Protein AF-A0A3D3NWT0-F1 (afdb_monomer_lite)

pLDDT: mean 90.87, std 6.96, range [54.16, 97.69]

Radius of gyration: 16.87 Å; chains: 1; bounding box: 33×29×42 Å

Sequence (89 aa):
RRSLYHFRKRSMPDPVLQAFDAPNGDFSCARRTRSNTPLAALTSLNETLFVEAAQALAQRILREGGGSDESRIRRAYLLCTSRAPTAAE

Structure (mmCIF, N/CA/C/O backbone):
data_AF-A0A3D3NWT0-F1
#
_entry.id   AF-A0A3D3NWT0-F1
#
loop_
_atom_site.group_PDB
_atom_site.id
_atom_site.type_symbol
_atom_site.label_atom_id
_atom_site.label_alt_id
_atom_site.label_comp_id
_atom_site.label_asym_id
_atom_site.label_entity_id
_atom_site.label_seq_id
_atom_site.pdbx_PDB_ins_code
_atom_site.Cartn_x
_atom_site.Cartn_y
_atom_site.Cartn_z
_atom_site.occupancy
_atom_site.B_iso_or_equiv
_atom_site.auth_seq_id
_atom_site.auth_comp_id
_atom_site.auth_asym_id
_atom_site.auth_atom_id
_atom_site.pdbx_PDB_model_num
ATOM 1 N N . ARG A 1 1 ? -15.630 -9.912 -6.432 1.00 54.16 1 ARG A N 1
ATOM 2 C CA . ARG A 1 1 ? -14.377 -9.139 -6.626 1.00 54.16 1 ARG A CA 1
ATOM 3 C C . ARG A 1 1 ? -14.629 -8.117 -7.723 1.00 54.16 1 ARG A C 1
ATOM 5 O O . ARG A 1 1 ? -15.063 -8.524 -8.789 1.00 54.16 1 ARG A O 1
ATOM 12 N N . ARG A 1 2 ? -14.442 -6.820 -7.460 1.00 62.66 2 ARG A N 1
ATOM 13 C CA . ARG A 1 2 ? -14.475 -5.790 -8.509 1.00 62.66 2 ARG A CA 1
ATOM 14 C C . ARG A 1 2 ? -13.079 -5.739 -9.125 1.00 62.66 2 ARG A C 1
ATOM 16 O O . ARG A 1 2 ? -12.134 -5.419 -8.413 1.00 62.66 2 ARG A O 1
ATOM 23 N N . SER A 1 3 ? -12.943 -6.127 -10.386 1.00 79.00 3 SER A N 1
ATOM 24 C CA . SER A 1 3 ? -11.689 -5.959 -11.122 1.00 79.00 3 SER A CA 1
ATOM 25 C C . SER A 1 3 ? -11.677 -4.566 -11.740 1.00 79.00 3 SER A C 1
ATOM 27 O O . SER A 1 3 ? -12.669 -4.161 -12.343 1.00 79.00 3 SER A O 1
ATOM 29 N N . LEU A 1 4 ? -10.579 -3.833 -11.570 1.00 78.00 4 LEU A N 1
ATOM 30 C CA . LEU A 1 4 ? -10.338 -2.576 -12.273 1.00 78.00 4 LEU A CA 1
ATOM 31 C C . LEU A 1 4 ? -9.487 -2.879 -13.503 1.00 78.00 4 LEU A C 1
ATOM 33 O O . LEU A 1 4 ? -8.449 -3.531 -13.397 1.00 78.00 4 LEU A O 1
ATOM 37 N N . TYR A 1 5 ? -9.943 -2.425 -14.664 1.00 84.75 5 TYR A N 1
ATOM 38 C CA . TYR A 1 5 ? -9.167 -2.488 -15.894 1.00 84.75 5 TYR A CA 1
ATOM 39 C C . TYR A 1 5 ? -8.334 -1.215 -15.998 1.00 84.75 5 TYR A C 1
ATOM 41 O O . TYR A 1 5 ? -8.864 -0.115 -15.861 1.00 84.75 5 TYR A O 1
ATOM 49 N N . HIS A 1 6 ? -7.036 -1.370 -16.238 1.00 81.81 6 HIS A N 1
ATOM 50 C CA . HIS A 1 6 ? -6.127 -0.263 -16.507 1.00 81.81 6 HIS A CA 1
ATOM 51 C C . HIS A 1 6 ? -5.427 -0.510 -17.840 1.00 81.81 6 HIS A C 1
ATOM 53 O O . HIS A 1 6 ? -5.100 -1.651 -18.180 1.00 81.81 6 HIS A O 1
ATOM 59 N N . PHE A 1 7 ? -5.212 0.555 -18.606 1.00 85.38 7 PHE A N 1
ATOM 60 C CA . PHE A 1 7 ? -4.474 0.463 -19.853 1.00 85.38 7 PHE A CA 1
ATOM 61 C C . PHE A 1 7 ? -2.998 0.171 -19.555 1.00 85.38 7 PHE A C 1
ATOM 63 O O . PHE A 1 7 ? -2.342 0.914 -18.831 1.00 85.38 7 PHE A O 1
ATOM 70 N N . ARG A 1 8 ? -2.465 -0.919 -20.115 1.00 83.19 8 ARG A N 1
ATOM 71 C CA . ARG A 1 8 ? -1.061 -1.319 -19.957 1.00 83.19 8 ARG A CA 1
ATOM 72 C C . ARG A 1 8 ? -0.427 -1.502 -21.325 1.00 83.19 8 ARG A C 1
ATOM 74 O O . ARG A 1 8 ? -0.901 -2.305 -22.125 1.00 83.19 8 ARG A O 1
ATOM 81 N N . LYS A 1 9 ? 0.699 -0.834 -21.562 1.00 86.56 9 LYS A N 1
ATOM 82 C CA . LY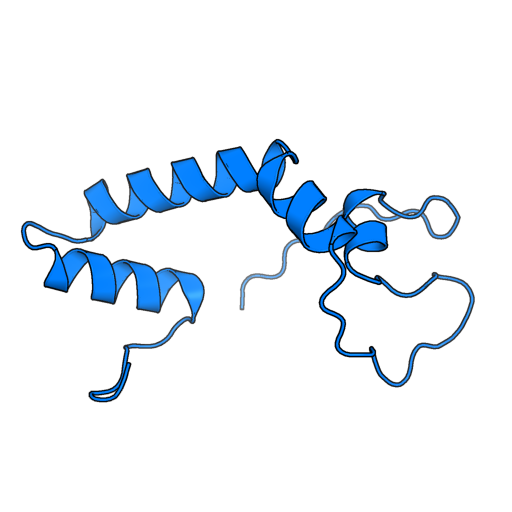S A 1 9 ? 1.521 -1.051 -22.755 1.00 86.56 9 LYS A CA 1
ATOM 83 C C . LYS A 1 9 ? 2.699 -1.960 -22.411 1.00 86.56 9 LYS A C 1
ATOM 85 O O . LYS A 1 9 ? 3.463 -1.666 -21.500 1.00 86.56 9 LYS A O 1
ATOM 90 N N . ARG A 1 10 ? 2.853 -3.067 -23.147 1.00 85.12 10 ARG A N 1
ATOM 91 C CA . ARG A 1 10 ? 3.851 -4.123 -22.867 1.00 85.12 10 ARG A CA 1
ATOM 92 C C . ARG A 1 10 ? 5.276 -3.577 -22.712 1.00 85.12 10 ARG A C 1
ATOM 94 O O . ARG A 1 10 ? 5.957 -3.944 -21.765 1.00 85.12 10 ARG A O 1
ATOM 101 N N . SER A 1 11 ? 5.673 -2.668 -23.600 1.00 87.00 11 SER A N 1
ATOM 102 C CA . SER A 1 11 ? 7.019 -2.077 -23.648 1.00 87.00 11 SER A CA 1
ATOM 103 C C . SER A 1 11 ? 7.183 -0.808 -22.803 1.00 87.00 11 SER A C 1
ATOM 105 O O . SER A 1 11 ? 8.236 -0.185 -22.849 1.00 87.00 11 SER A O 1
ATOM 107 N N . MET A 1 12 ? 6.143 -0.375 -22.083 1.00 87.94 12 MET A N 1
ATOM 108 C CA . MET A 1 12 ? 6.186 0.801 -21.206 1.00 87.94 12 MET A CA 1
ATOM 109 C C . MET A 1 12 ? 5.669 0.388 -19.826 1.00 87.94 12 MET A C 1
ATOM 111 O O . MET A 1 12 ? 4.473 0.513 -19.550 1.00 87.94 12 MET A O 1
ATOM 115 N N . PRO A 1 13 ? 6.543 -0.197 -18.991 1.00 85.62 13 PRO A N 1
ATOM 11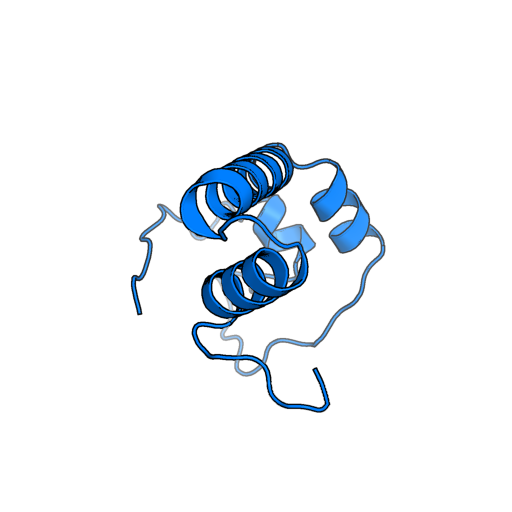6 C CA . PRO A 1 13 ? 6.153 -0.650 -17.670 1.00 85.62 13 PRO A CA 1
ATOM 117 C C . PRO A 1 13 ? 5.828 0.542 -16.765 1.00 85.62 13 PRO A C 1
ATOM 119 O O . PRO A 1 13 ? 6.555 1.531 -16.728 1.00 85.62 13 PRO A O 1
ATOM 122 N N . ASP A 1 14 ? 4.733 0.4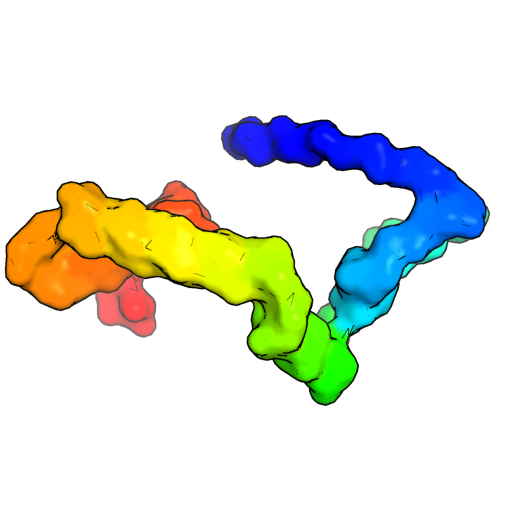30 -16.018 1.00 89.56 14 ASP A N 1
ATOM 123 C CA . ASP A 1 14 ? 4.303 1.458 -15.072 1.00 89.56 14 ASP A CA 1
ATOM 124 C C . ASP A 1 14 ? 5.348 1.623 -13.946 1.00 89.56 14 ASP A C 1
ATOM 126 O O . ASP A 1 14 ? 5.756 0.609 -13.365 1.00 89.56 14 ASP A O 1
ATOM 130 N N . PRO A 1 15 ? 5.820 2.850 -13.651 1.00 89.19 15 PRO A N 1
ATOM 131 C CA . PRO A 1 15 ? 6.875 3.076 -12.662 1.00 89.19 15 PRO A CA 1
ATOM 132 C C . PRO A 1 15 ? 6.505 2.607 -11.254 1.00 89.19 15 PRO A C 1
ATOM 134 O O . PRO A 1 15 ? 7.337 2.016 -10.565 1.00 89.19 15 PRO A O 1
ATOM 137 N N . VAL A 1 16 ? 5.252 2.818 -10.837 1.00 91.44 16 VAL A N 1
ATOM 138 C CA . VAL A 1 16 ? 4.780 2.394 -9.517 1.00 91.44 16 VAL A CA 1
ATOM 139 C C . VAL A 1 16 ? 4.769 0.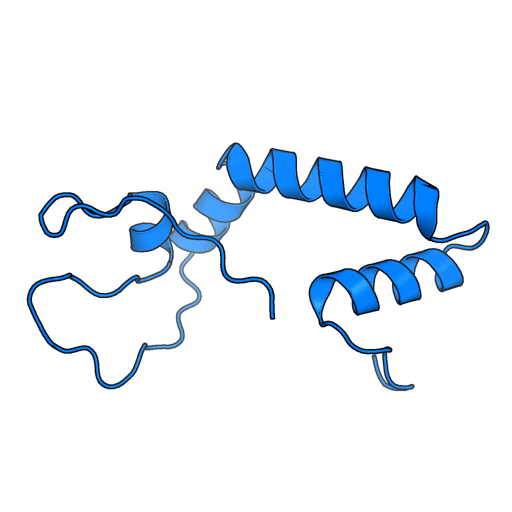876 -9.477 1.00 91.44 16 VAL A C 1
ATOM 141 O O . VAL A 1 16 ? 5.405 0.282 -8.617 1.00 91.44 16 VAL A O 1
ATOM 144 N N . LEU A 1 17 ? 4.143 0.212 -10.450 1.00 89.94 17 LEU A N 1
ATOM 145 C CA . LEU A 1 17 ? 4.104 -1.250 -10.493 1.00 89.94 17 LEU A CA 1
ATOM 146 C C . LEU A 1 17 ? 5.508 -1.879 -10.530 1.00 89.94 17 LEU A C 1
ATOM 148 O O . LEU A 1 17 ? 5.709 -2.929 -9.918 1.00 89.94 17 LEU A O 1
ATOM 152 N N . GLN A 1 18 ? 6.480 -1.244 -11.193 1.00 90.06 18 GLN A N 1
ATOM 153 C CA . GLN A 1 18 ? 7.882 -1.674 -11.163 1.00 90.06 18 GLN A CA 1
ATOM 154 C C . GLN A 1 18 ? 8.499 -1.598 -9.768 1.00 90.06 18 GLN A C 1
ATOM 156 O O . GLN A 1 18 ? 9.154 -2.553 -9.363 1.00 90.06 18 GLN A O 1
ATOM 161 N N . ALA A 1 19 ? 8.264 -0.516 -9.019 1.00 91.94 19 ALA A N 1
ATOM 162 C CA . ALA A 1 19 ? 8.754 -0.384 -7.645 1.00 91.94 19 ALA A CA 1
ATOM 163 C C . ALA A 1 19 ? 8.218 -1.490 -6.715 1.00 91.94 19 ALA A C 1
ATOM 165 O O . ALA A 1 19 ? 8.840 -1.798 -5.700 1.00 91.94 19 ALA A O 1
ATOM 166 N N . PHE A 1 20 ? 7.098 -2.122 -7.083 1.00 91.38 20 PHE A N 1
ATOM 167 C CA . PHE A 1 20 ? 6.540 -3.288 -6.396 1.00 91.38 20 PHE A CA 1
ATOM 168 C C . PHE A 1 20 ? 6.896 -4.626 -7.057 1.00 91.38 20 PHE A C 1
ATOM 170 O O . PHE A 1 20 ? 6.247 -5.619 -6.759 1.00 91.38 20 PHE A O 1
ATOM 177 N N . ASP A 1 21 ? 7.880 -4.715 -7.949 1.00 90.50 21 ASP A N 1
ATOM 178 C CA . ASP A 1 21 ? 8.271 -5.960 -8.634 1.00 90.50 21 ASP A CA 1
ATOM 179 C C . ASP A 1 21 ? 7.160 -6.553 -9.518 1.00 90.50 21 ASP A C 1
ATOM 181 O O . ASP A 1 21 ? 6.863 -7.756 -9.482 1.00 90.50 21 ASP A O 1
ATOM 185 N N . ALA A 1 22 ? 6.458 -5.714 -10.283 1.00 89.12 22 ALA A N 1
ATOM 186 C CA . ALA A 1 22 ? 5.576 -6.216 -11.329 1.00 89.12 22 ALA A CA 1
ATOM 187 C C . ALA A 1 22 ? 6.389 -6.932 -12.425 1.00 89.12 22 ALA A C 1
ATOM 189 O O . ALA A 1 22 ? 7.423 -6.423 -12.861 1.00 89.12 22 ALA A O 1
ATOM 190 N N . PRO A 1 23 ? 5.924 -8.095 -12.915 1.00 87.75 23 PRO A N 1
ATOM 191 C CA . PRO A 1 23 ? 6.648 -8.850 -13.926 1.00 87.75 23 PRO A CA 1
ATOM 192 C C . PRO A 1 23 ? 6.703 -8.094 -15.257 1.00 87.75 23 PRO A C 1
ATOM 194 O O . PRO A 1 23 ? 5.741 -7.420 -15.661 1.00 87.75 23 PRO A O 1
ATOM 197 N N . ASN A 1 24 ? 7.821 -8.251 -15.968 1.00 82.44 24 ASN A N 1
ATOM 198 C CA . ASN A 1 24 ? 7.950 -7.735 -17.324 1.00 82.44 24 ASN A CA 1
ATOM 199 C C . ASN A 1 24 ? 6.934 -8.415 -18.259 1.00 82.44 24 ASN A C 1
ATOM 201 O O . ASN A 1 24 ? 6.423 -9.501 -17.991 1.00 82.44 24 ASN A O 1
ATOM 205 N N . GLY A 1 25 ? 6.560 -7.722 -19.333 1.00 82.25 25 GLY A N 1
ATOM 206 C CA . GLY A 1 25 ? 5.606 -8.253 -20.305 1.00 82.25 25 GLY A CA 1
ATOM 207 C C . GLY A 1 25 ? 6.213 -9.283 -21.258 1.00 82.25 25 GLY A C 1
ATOM 208 O O . GLY A 1 25 ? 5.482 -9.836 -22.074 1.00 82.25 25 GLY A O 1
ATOM 209 N N . ASP A 1 26 ? 7.524 -9.514 -21.181 1.00 85.31 26 ASP A N 1
ATOM 210 C CA . ASP A 1 26 ? 8.281 -10.227 -22.206 1.00 85.31 26 ASP A CA 1
ATOM 211 C C . ASP A 1 26 ? 8.488 -11.705 -21.900 1.00 85.31 26 ASP A C 1
ATOM 213 O O . ASP A 1 26 ? 8.515 -12.510 -22.829 1.00 85.31 26 ASP A O 1
ATOM 217 N N . PHE A 1 27 ? 8.527 -12.069 -20.618 1.00 85.06 27 PHE A N 1
ATOM 218 C CA . PHE A 1 27 ? 8.709 -13.444 -20.171 1.00 85.06 27 PHE A CA 1
ATOM 219 C C . PHE A 1 27 ? 7.578 -13.885 -19.239 1.00 85.06 27 PHE A C 1
ATOM 221 O O . PHE A 1 27 ? 6.946 -13.084 -18.548 1.00 85.06 27 PHE A O 1
ATOM 228 N N . SER A 1 28 ? 7.317 -15.191 -19.196 1.00 86.81 28 SER A N 1
ATOM 229 C CA . SER A 1 28 ? 6.357 -15.764 -18.254 1.00 86.81 28 SER A CA 1
ATOM 230 C C . SER A 1 28 ? 6.873 -15.662 -16.816 1.00 86.81 28 SER A C 1
ATOM 232 O O . SER A 1 28 ? 7.986 -16.097 -16.524 1.00 86.81 28 SER A O 1
ATOM 234 N N . CYS A 1 29 ? 6.040 -15.176 -15.895 1.00 86.94 29 CYS A N 1
ATOM 235 C CA . CYS A 1 29 ? 6.325 -15.168 -14.460 1.00 86.94 29 CYS A CA 1
ATOM 236 C C . CYS A 1 29 ? 5.453 -16.217 -13.754 1.00 86.94 29 CYS A C 1
ATOM 238 O O . CYS A 1 29 ? 4.294 -15.956 -13.440 1.00 86.94 29 CYS A O 1
ATOM 240 N N . ALA A 1 30 ? 6.000 -17.415 -13.516 1.00 88.50 30 ALA A N 1
ATOM 241 C CA . ALA A 1 30 ? 5.271 -18.500 -12.848 1.00 88.50 30 ALA A CA 1
ATOM 242 C C . ALA A 1 30 ? 5.007 -18.212 -11.358 1.00 88.50 30 ALA A C 1
ATOM 244 O O . ALA A 1 30 ? 4.010 -18.659 -10.794 1.00 88.50 30 ALA A O 1
ATOM 245 N N . ARG A 1 31 ? 5.900 -17.454 -10.711 1.00 86.81 31 ARG A N 1
ATOM 246 C CA . ARG A 1 31 ? 5.788 -17.064 -9.305 1.00 86.81 31 ARG A CA 1
ATOM 247 C C . ARG A 1 31 ? 6.426 -15.699 -9.088 1.00 86.81 31 ARG A C 1
ATOM 249 O O . ARG A 1 31 ? 7.554 -15.472 -9.514 1.00 86.81 31 ARG A O 1
ATOM 256 N N . ARG A 1 32 ? 5.731 -14.830 -8.355 1.00 84.75 32 ARG A N 1
ATOM 257 C CA . ARG A 1 32 ? 6.279 -13.552 -7.889 1.00 84.75 32 ARG A CA 1
ATOM 258 C C . ARG A 1 32 ? 7.028 -13.750 -6.572 1.00 84.75 32 ARG A C 1
ATOM 260 O O . ARG A 1 32 ? 6.509 -14.393 -5.653 1.00 84.75 32 ARG A O 1
ATOM 267 N N . THR A 1 33 ? 8.235 -13.206 -6.484 1.00 83.81 33 THR A N 1
ATOM 268 C CA . THR A 1 33 ? 9.018 -13.178 -5.244 1.00 83.81 33 THR A CA 1
ATOM 269 C C . THR A 1 33 ? 8.342 -12.252 -4.234 1.00 83.81 33 THR A C 1
ATOM 271 O O . THR A 1 33 ? 7.737 -11.249 -4.609 1.00 83.81 33 THR A O 1
ATOM 274 N N . ARG A 1 34 ? 8.390 -12.603 -2.944 1.00 85.81 34 ARG A N 1
ATOM 275 C CA . ARG A 1 34 ? 7.996 -11.671 -1.882 1.00 85.81 34 ARG A CA 1
ATOM 276 C C . ARG A 1 34 ? 9.173 -10.748 -1.605 1.00 85.81 34 ARG A C 1
ATOM 278 O O . ARG A 1 34 ? 10.227 -11.238 -1.212 1.00 85.81 34 ARG A O 1
ATOM 285 N N . SER A 1 35 ? 8.959 -9.451 -1.756 1.00 87.75 35 SER A N 1
ATOM 286 C CA . SER A 1 35 ? 9.983 -8.435 -1.534 1.00 87.75 35 SER A CA 1
ATOM 287 C C . SER A 1 35 ? 9.515 -7.416 -0.504 1.00 87.75 35 SER A C 1
ATOM 289 O O . SER A 1 35 ? 8.322 -7.143 -0.384 1.00 87.75 35 SER A O 1
ATOM 291 N N . ASN A 1 36 ? 10.469 -6.845 0.226 1.00 90.81 36 ASN A N 1
ATOM 292 C CA . ASN A 1 36 ? 10.259 -5.731 1.146 1.00 90.81 36 ASN A CA 1
ATOM 293 C C . ASN A 1 36 ? 11.400 -4.726 0.951 1.00 90.81 36 ASN A C 1
ATOM 295 O O . ASN A 1 36 ? 12.313 -4.633 1.771 1.00 90.81 36 ASN A O 1
ATOM 299 N N . THR A 1 37 ? 11.430 -4.081 -0.216 1.00 93.12 37 THR A N 1
ATOM 300 C CA . THR A 1 37 ? 12.515 -3.162 -0.564 1.00 93.12 37 THR A CA 1
ATOM 301 C C . THR A 1 37 ? 12.253 -1.776 0.035 1.00 93.12 37 THR A C 1
ATOM 303 O O . THR A 1 37 ? 11.102 -1.329 0.070 1.00 93.12 37 THR A O 1
ATOM 306 N N . PRO A 1 38 ? 13.300 -1.039 0.454 1.00 94.44 38 PRO A N 1
ATOM 307 C CA . PRO A 1 38 ? 13.148 0.354 0.877 1.00 94.44 38 PRO A CA 1
ATOM 308 C C . PRO A 1 38 ? 12.529 1.239 -0.209 1.00 94.44 38 PRO A C 1
ATOM 310 O O . PRO A 1 38 ? 11.798 2.173 0.103 1.00 94.44 38 PRO A O 1
ATOM 313 N N . LEU A 1 39 ? 12.778 0.917 -1.484 1.00 93.31 39 LEU A N 1
ATOM 314 C CA . LEU A 1 39 ? 12.177 1.617 -2.613 1.00 93.31 39 LEU A CA 1
ATOM 315 C C . LEU A 1 39 ? 10.651 1.471 -2.620 1.00 93.31 39 LEU A C 1
ATOM 317 O O . LEU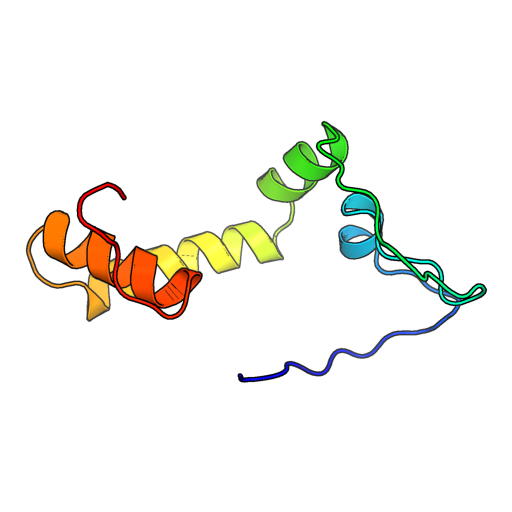 A 1 39 ? 9.964 2.479 -2.720 1.00 93.31 39 LEU A O 1
ATOM 321 N N . ALA A 1 40 ? 10.114 0.261 -2.427 1.00 93.38 40 ALA A N 1
ATOM 322 C CA . ALA A 1 40 ? 8.668 0.052 -2.345 1.00 93.38 40 ALA A CA 1
ATOM 323 C C . ALA A 1 40 ? 8.036 0.836 -1.180 1.00 93.38 40 ALA A C 1
ATOM 325 O O . ALA A 1 40 ? 6.961 1.420 -1.332 1.00 93.38 40 ALA A O 1
ATOM 326 N N . ALA A 1 41 ? 8.713 0.899 -0.027 1.00 94.00 41 ALA A N 1
ATOM 327 C CA . ALA A 1 41 ? 8.264 1.700 1.113 1.00 94.00 41 ALA A CA 1
ATOM 328 C C . ALA A 1 41 ? 8.283 3.205 0.798 1.00 94.00 41 ALA A C 1
ATOM 330 O O . ALA A 1 41 ? 7.306 3.904 1.060 1.00 94.00 41 ALA A O 1
ATOM 331 N N . LEU A 1 42 ? 9.357 3.700 0.177 1.00 95.38 42 LEU A N 1
ATOM 332 C CA . LEU A 1 42 ? 9.472 5.103 -0.215 1.00 95.38 42 LEU A CA 1
ATOM 333 C C . LEU A 1 42 ? 8.413 5.485 -1.258 1.00 95.38 42 LEU A C 1
ATOM 335 O O . LEU A 1 42 ? 7.764 6.517 -1.104 1.00 95.38 42 LEU A O 1
ATOM 339 N N . THR A 1 43 ? 8.178 4.643 -2.267 1.00 95.44 43 THR A N 1
ATOM 340 C CA . THR A 1 43 ? 7.091 4.831 -3.238 1.00 95.44 43 THR A CA 1
ATOM 341 C C . THR A 1 43 ? 5.733 4.843 -2.540 1.00 95.44 43 THR A C 1
ATOM 343 O O . THR A 1 43 ? 4.923 5.718 -2.817 1.00 95.44 43 THR A O 1
ATOM 346 N N . SER A 1 44 ? 5.496 3.941 -1.578 1.00 93.88 44 SER A N 1
ATOM 347 C CA . SER A 1 44 ? 4.241 3.905 -0.805 1.00 93.88 44 SER A CA 1
ATOM 348 C C . SER A 1 44 ? 3.942 5.227 -0.089 1.00 93.88 44 SER A C 1
ATOM 350 O O . SER A 1 44 ? 2.786 5.629 -0.005 1.00 93.88 44 SER A O 1
ATOM 352 N N . LEU A 1 45 ? 4.982 5.892 0.424 1.00 94.31 45 LEU A N 1
ATOM 353 C CA . LEU A 1 45 ? 4.866 7.136 1.190 1.00 94.31 45 LEU A CA 1
ATOM 354 C C . LEU A 1 45 ? 4.767 8.395 0.322 1.00 94.31 45 LEU A C 1
ATOM 356 O O . LEU A 1 45 ? 4.226 9.395 0.786 1.00 94.31 45 LEU A O 1
ATOM 360 N N . ASN A 1 46 ? 5.311 8.369 -0.898 1.00 94.75 46 ASN A N 1
ATOM 361 C CA . ASN A 1 46 ? 5.447 9.566 -1.735 1.00 94.75 46 ASN A CA 1
ATOM 362 C C . ASN A 1 46 ? 4.533 9.572 -2.963 1.00 94.75 46 ASN A C 1
ATOM 364 O O . ASN A 1 46 ? 4.321 10.631 -3.548 1.00 94.75 46 ASN A O 1
ATOM 368 N N . GLU A 1 47 ? 3.994 8.423 -3.368 1.00 96.00 47 GLU A N 1
ATOM 369 C CA . GLU A 1 47 ? 3.160 8.351 -4.561 1.00 96.00 47 GLU A CA 1
ATOM 370 C C . GLU A 1 47 ? 1.772 8.951 -4.314 1.00 96.00 47 GLU A C 1
ATOM 372 O O . GLU A 1 47 ? 1.038 8.522 -3.418 1.00 96.00 47 GLU A O 1
ATOM 377 N N . THR A 1 48 ? 1.385 9.915 -5.153 1.00 95.44 48 THR A N 1
ATOM 378 C CA . THR A 1 48 ? 0.144 10.686 -4.997 1.00 95.44 48 THR A CA 1
ATOM 379 C C . THR A 1 48 ? -1.084 9.787 -4.923 1.00 95.44 48 THR A C 1
ATOM 381 O O . THR A 1 48 ? -1.908 9.954 -4.025 1.00 95.44 48 THR A O 1
ATOM 384 N N . LEU A 1 49 ? -1.171 8.776 -5.794 1.00 92.75 49 LEU A N 1
ATOM 385 C CA . LEU A 1 49 ? -2.309 7.856 -5.819 1.00 92.75 49 LEU A CA 1
ATOM 386 C C . LEU A 1 49 ? -2.504 7.130 -4.479 1.00 92.75 49 LEU A C 1
ATOM 388 O O . LEU A 1 49 ? -3.637 6.925 -4.042 1.00 92.75 49 LEU A O 1
ATOM 392 N N . PHE A 1 50 ? -1.420 6.732 -3.812 1.00 95.00 50 PHE A N 1
ATOM 393 C CA . PHE A 1 50 ? -1.516 6.046 -2.525 1.00 95.00 50 PHE A CA 1
ATOM 394 C C . PHE A 1 50 ? -1.883 6.995 -1.391 1.00 95.00 50 PHE A C 1
ATOM 396 O O . PHE A 1 50 ? -2.697 6.630 -0.541 1.00 95.00 50 PHE A O 1
ATOM 403 N N . VAL A 1 51 ? -1.350 8.219 -1.405 1.00 96.12 51 VAL A N 1
ATOM 404 C CA . VAL A 1 51 ? -1.708 9.254 -0.427 1.00 96.12 51 VAL A CA 1
ATOM 405 C C . VAL A 1 51 ? -3.193 9.608 -0.539 1.00 96.12 51 VAL A C 1
ATOM 407 O O . VAL A 1 51 ? -3.908 9.603 0.466 1.00 96.12 51 VAL A O 1
ATOM 410 N N . GLU A 1 52 ? -3.690 9.831 -1.754 1.00 97.12 52 GLU A N 1
ATOM 411 C CA . GLU A 1 52 ? -5.105 10.117 -2.007 1.00 97.12 52 GLU A CA 1
ATOM 412 C C . GLU A 1 52 ? -6.002 8.935 -1.621 1.00 97.12 52 GLU A C 1
ATOM 414 O O . GLU A 1 52 ? -7.039 9.121 -0.978 1.00 97.12 52 GLU A O 1
ATOM 419 N N . ALA A 1 53 ? -5.594 7.702 -1.940 1.00 95.38 53 ALA A N 1
ATOM 420 C CA . ALA A 1 53 ? -6.330 6.505 -1.543 1.00 95.38 53 ALA A CA 1
ATOM 421 C C . ALA A 1 53 ? -6.405 6.354 -0.014 1.00 95.38 53 ALA A C 1
ATOM 423 O O . ALA A 1 53 ? -7.467 6.008 0.512 1.00 95.38 53 ALA A O 1
ATOM 424 N N . ALA A 1 54 ? -5.319 6.647 0.708 1.00 96.38 54 ALA A N 1
ATOM 425 C CA . ALA A 1 54 ? -5.292 6.619 2.169 1.00 96.38 54 ALA A CA 1
ATOM 426 C C . ALA A 1 54 ? -6.226 7.680 2.775 1.00 96.38 54 ALA A C 1
ATOM 428 O O . ALA A 1 54 ? -7.011 7.372 3.675 1.00 96.38 54 ALA A O 1
ATOM 429 N N . GLN A 1 55 ? -6.213 8.905 2.242 1.00 97.38 55 GLN A N 1
ATOM 430 C CA . GLN A 1 55 ? -7.123 9.975 2.662 1.00 97.38 55 GLN A CA 1
ATOM 431 C C . GLN A 1 55 ? -8.589 9.619 2.383 1.00 97.38 55 GLN A C 1
ATOM 433 O O . GLN A 1 55 ? -9.446 9.756 3.261 1.00 97.38 55 GLN A O 1
ATOM 438 N N . ALA A 1 56 ? -8.888 9.107 1.188 1.00 97.69 56 ALA A N 1
ATOM 439 C CA . ALA A 1 56 ? -10.231 8.683 0.809 1.00 97.69 56 ALA A CA 1
ATOM 440 C C . ALA A 1 56 ? -10.736 7.530 1.692 1.00 97.69 56 ALA A C 1
ATOM 442 O O . ALA A 1 56 ? -11.898 7.533 2.112 1.00 97.69 56 ALA A O 1
ATOM 443 N N . LEU A 1 57 ? -9.866 6.568 2.019 1.00 97.06 57 LEU A N 1
ATOM 444 C CA . LEU A 1 57 ? -10.176 5.479 2.943 1.00 97.06 57 LEU A CA 1
ATOM 445 C C . LEU A 1 57 ? -10.474 6.013 4.349 1.00 97.06 57 LEU A C 1
ATOM 447 O O . LEU A 1 57 ? -11.494 5.636 4.927 1.00 97.06 57 LEU A O 1
ATOM 451 N N . ALA A 1 58 ? -9.647 6.920 4.874 1.00 96.81 58 ALA A N 1
ATOM 452 C CA . ALA A 1 58 ? -9.854 7.526 6.188 1.00 96.81 58 ALA A CA 1
ATOM 453 C C . ALA A 1 58 ? -11.200 8.262 6.266 1.00 96.81 58 ALA A C 1
ATOM 455 O O . ALA A 1 58 ? -12.002 8.011 7.166 1.00 96.81 58 ALA A O 1
ATOM 456 N N . GLN A 1 59 ? -11.509 9.099 5.272 1.00 97.50 59 GLN A N 1
ATOM 457 C CA . GLN A 1 59 ? -12.802 9.781 5.196 1.00 97.50 59 GLN A CA 1
ATOM 458 C C . GLN A 1 59 ? -13.972 8.794 5.125 1.00 97.50 59 GLN A C 1
ATOM 460 O O . GLN A 1 59 ? -15.012 9.005 5.747 1.00 97.50 59 GLN A O 1
ATOM 465 N N . ARG A 1 60 ? -13.818 7.699 4.374 1.00 97.25 60 ARG A N 1
ATOM 466 C CA . ARG A 1 60 ? -14.845 6.663 4.268 1.00 97.25 60 ARG A CA 1
ATOM 467 C C . ARG A 1 60 ? -15.079 5.951 5.600 1.00 97.25 60 ARG A C 1
ATOM 469 O O . ARG A 1 60 ? -16.232 5.737 5.962 1.00 97.25 60 ARG A O 1
ATOM 476 N N . ILE A 1 61 ? -14.017 5.636 6.340 1.00 97.62 61 ILE A N 1
ATOM 477 C CA . ILE A 1 61 ? -14.103 5.039 7.680 1.00 97.62 61 ILE A CA 1
ATOM 478 C C . ILE A 1 61 ? -14.802 5.993 8.652 1.00 97.62 61 ILE A C 1
ATOM 480 O O . ILE A 1 61 ? -15.674 5.557 9.393 1.00 97.62 61 ILE A O 1
ATOM 484 N N . LEU A 1 62 ? -14.483 7.288 8.628 1.00 96.19 62 LEU A N 1
ATOM 485 C CA . LEU A 1 62 ? -15.128 8.266 9.510 1.00 96.19 62 LEU A CA 1
ATOM 486 C C . LEU A 1 62 ? -16.622 8.442 9.207 1.00 96.19 62 LEU A C 1
ATOM 488 O O . LEU A 1 62 ? -17.411 8.616 10.131 1.00 96.19 62 LEU A O 1
ATOM 492 N N . ARG A 1 63 ? -17.019 8.365 7.930 1.00 96.56 63 ARG A N 1
ATOM 493 C CA . ARG A 1 63 ? -18.428 8.466 7.515 1.00 96.56 63 ARG A CA 1
ATOM 494 C C . ARG A 1 63 ? -19.236 7.202 7.807 1.00 96.56 63 ARG A C 1
ATOM 496 O O . ARG A 1 63 ? -20.383 7.297 8.223 1.00 96.56 63 ARG A O 1
ATOM 503 N N . GLU A 1 64 ? -18.669 6.026 7.546 1.00 96.12 64 GLU A N 1
ATOM 504 C CA . GLU A 1 64 ? -19.403 4.750 7.566 1.00 96.12 64 GLU A CA 1
ATOM 505 C C . GLU A 1 64 ? -19.138 3.907 8.825 1.00 96.12 64 GLU A C 1
ATOM 507 O O . GLU A 1 64 ? -19.834 2.924 9.067 1.00 96.12 64 GLU A O 1
ATOM 512 N N . GLY A 1 65 ? -18.099 4.232 9.595 1.00 92.12 65 GLY A N 1
ATOM 513 C CA . GLY A 1 65 ? -17.570 3.396 10.671 1.00 92.12 65 GLY A CA 1
ATOM 514 C C . GLY A 1 65 ? -18.214 3.599 12.035 1.00 92.12 65 GLY A C 1
ATOM 515 O O . GLY A 1 65 ? -17.829 2.899 12.956 1.00 92.12 65 GLY A O 1
ATOM 516 N N . GLY A 1 66 ? -19.176 4.513 12.181 1.00 92.88 66 GLY A N 1
ATOM 517 C CA . GLY A 1 66 ? -19.876 4.751 13.446 1.00 92.88 66 GLY A CA 1
ATOM 518 C C . GLY A 1 66 ? -19.141 5.674 14.428 1.00 92.88 66 GLY A C 1
ATOM 519 O O . GLY A 1 66 ? -18.202 6.397 14.073 1.00 92.88 66 GLY A O 1
ATOM 520 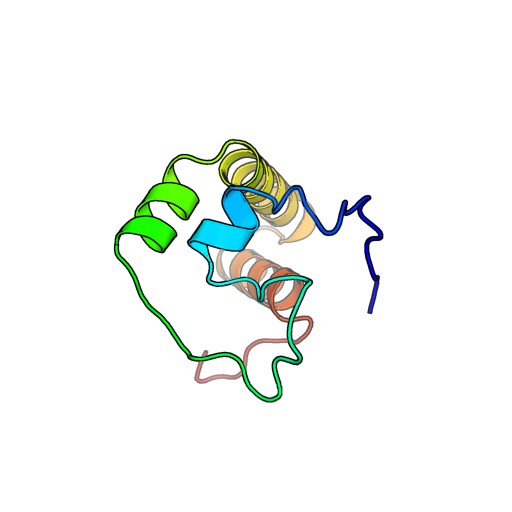N N . GLY A 1 67 ? -19.636 5.689 15.670 1.00 92.88 67 GLY A N 1
ATOM 521 C CA . GLY A 1 67 ? -19.241 6.649 16.708 1.00 92.88 67 GLY A CA 1
ATOM 522 C C . GLY A 1 67 ? -18.073 6.224 17.600 1.00 92.88 67 GLY A C 1
ATOM 523 O O . GLY A 1 67 ? -17.499 7.085 18.257 1.00 92.88 67 GLY A O 1
ATOM 524 N N . SER A 1 68 ? -17.706 4.938 17.632 1.00 95.81 68 SER A N 1
ATOM 525 C CA . SER A 1 68 ? -16.573 4.445 18.428 1.00 95.81 68 SER A CA 1
ATOM 526 C C . SER A 1 68 ? -15.401 4.025 17.547 1.00 95.81 68 SER A C 1
ATOM 528 O O . SER A 1 68 ? -15.590 3.556 16.419 1.00 95.81 68 SER A O 1
ATOM 530 N N . ASP A 1 69 ? -14.184 4.135 18.074 1.00 95.19 69 ASP A N 1
ATOM 531 C CA . ASP A 1 69 ? -12.980 3.714 17.350 1.00 95.19 69 ASP A CA 1
ATOM 532 C C . ASP A 1 69 ? -12.992 2.215 17.050 1.00 95.19 69 ASP A C 1
ATOM 534 O O . ASP A 1 69 ? -12.639 1.803 15.950 1.00 95.19 69 ASP A O 1
ATOM 538 N N . GLU A 1 70 ? -13.547 1.411 17.953 1.00 94.56 70 GLU A N 1
ATOM 539 C CA . GLU A 1 70 ? -13.767 -0.018 17.737 1.00 94.56 70 GLU A CA 1
ATOM 540 C C . GLU A 1 70 ? -14.644 -0.288 16.497 1.00 94.56 70 GLU A C 1
ATOM 542 O O . GLU A 1 70 ? -14.317 -1.120 15.647 1.00 94.56 70 GLU A O 1
ATOM 547 N N . SER A 1 71 ? -15.751 0.450 16.340 1.00 95.62 71 SER A N 1
ATOM 548 C CA . SER A 1 71 ? -16.616 0.314 15.160 1.00 95.62 71 SER A CA 1
ATOM 549 C C . SER A 1 71 ? -15.915 0.751 13.865 1.00 95.62 71 SER A C 1
ATOM 551 O O . SER A 1 71 ? -16.065 0.103 12.822 1.00 95.62 71 SER A O 1
ATOM 553 N N . ARG A 1 72 ? -15.060 1.777 13.947 1.00 96.31 72 ARG A N 1
ATOM 554 C CA . ARG A 1 72 ? -14.266 2.286 12.821 1.00 96.31 72 ARG A CA 1
ATOM 555 C C . ARG A 1 72 ? -13.167 1.315 12.406 1.00 96.31 72 ARG A C 1
ATOM 557 O O . ARG A 1 72 ? -13.008 1.084 11.209 1.00 96.31 72 ARG A O 1
ATOM 564 N N . ILE A 1 73 ? -12.466 0.701 13.359 1.00 95.31 73 ILE A N 1
ATOM 565 C CA . ILE A 1 73 ? -11.430 -0.310 13.104 1.00 95.31 73 ILE A CA 1
ATOM 566 C C . ILE A 1 73 ? -12.045 -1.526 12.412 1.00 95.31 73 ILE A C 1
ATOM 568 O O . ILE A 1 73 ? -11.563 -1.937 11.356 1.00 95.31 73 ILE A O 1
ATOM 572 N N . ARG A 1 74 ? -13.172 -2.049 12.917 1.00 95.31 74 ARG A N 1
ATOM 573 C CA . ARG A 1 74 ? -13.875 -3.161 12.253 1.00 95.31 74 ARG A CA 1
ATOM 574 C C . ARG A 1 74 ? -14.310 -2.798 10.836 1.00 95.31 74 ARG A C 1
ATOM 576 O O . ARG A 1 74 ? -14.195 -3.626 9.928 1.00 95.31 74 ARG A O 1
ATOM 583 N N . ARG A 1 75 ? -14.776 -1.560 10.614 1.00 96.31 75 ARG A N 1
ATOM 584 C CA . ARG A 1 75 ? -15.124 -1.081 9.270 1.00 96.31 75 ARG A CA 1
ATOM 585 C C . ARG A 1 75 ? -13.898 -1.012 8.362 1.00 96.31 75 ARG A C 1
ATOM 587 O O . ARG A 1 75 ? -13.976 -1.494 7.234 1.00 96.31 75 ARG A O 1
ATOM 594 N N . ALA A 1 76 ? -12.787 -0.459 8.840 1.00 96.25 76 ALA A N 1
ATOM 595 C CA . ALA A 1 76 ? -11.527 -0.386 8.106 1.00 96.25 76 ALA A CA 1
ATOM 596 C C . ALA A 1 76 ? -11.037 -1.783 7.700 1.00 96.25 76 ALA A C 1
ATOM 598 O O . ALA A 1 76 ? -10.743 -2.023 6.528 1.00 96.25 76 ALA A O 1
ATOM 599 N N . TYR A 1 77 ? -11.049 -2.725 8.645 1.00 96.12 77 TYR A N 1
ATOM 600 C CA . TYR A 1 77 ? -10.651 -4.108 8.418 1.00 96.12 77 TYR A CA 1
ATOM 601 C C . TYR A 1 77 ? -11.499 -4.762 7.321 1.00 96.12 77 TYR A C 1
ATOM 603 O O . TYR A 1 77 ? -10.960 -5.331 6.370 1.00 96.12 77 TYR A O 1
ATOM 611 N N . LEU A 1 78 ? -12.825 -4.606 7.393 1.00 95.31 78 LEU A N 1
ATOM 612 C CA . LEU A 1 78 ? -13.750 -5.119 6.382 1.00 95.31 78 LEU A CA 1
ATOM 613 C C . LEU A 1 78 ? -13.526 -4.491 5.003 1.00 95.31 78 LEU A C 1
ATOM 615 O O . LEU A 1 78 ? -13.583 -5.196 3.998 1.00 95.31 78 LEU A O 1
ATOM 619 N N . LEU A 1 79 ? -13.253 -3.187 4.932 1.00 94.94 79 LEU A N 1
ATOM 620 C CA . LEU A 1 79 ? -12.984 -2.499 3.668 1.00 94.94 79 LEU A CA 1
ATOM 621 C C . LEU A 1 79 ? -11.688 -2.985 3.004 1.00 94.94 79 LEU A C 1
ATOM 623 O O . LEU A 1 79 ? -11.675 -3.187 1.790 1.00 94.94 79 LEU A O 1
ATOM 627 N N . CYS A 1 80 ? -10.627 -3.201 3.784 1.00 94.75 80 CYS A N 1
ATOM 628 C CA . CYS A 1 80 ? -9.315 -3.595 3.268 1.00 94.75 80 CYS A CA 1
ATOM 629 C C . CYS A 1 80 ? -9.205 -5.098 2.973 1.00 94.75 80 CYS A C 1
ATOM 631 O O . CYS A 1 80 ? -8.559 -5.492 2.005 1.00 94.75 80 CYS A O 1
ATOM 633 N N . THR A 1 81 ? -9.838 -5.949 3.785 1.00 95.19 81 THR A N 1
ATOM 634 C CA . THR A 1 81 ? -9.680 -7.415 3.707 1.00 95.19 81 THR A CA 1
ATOM 635 C C . THR A 1 81 ? -10.907 -8.140 3.157 1.00 95.19 81 THR A C 1
ATOM 637 O O . THR A 1 81 ? -10.832 -9.327 2.844 1.00 95.19 81 THR A O 1
ATOM 640 N N . SER A 1 82 ? -12.038 -7.441 3.006 1.00 94.31 82 SER A N 1
ATOM 641 C CA . SER A 1 82 ? -13.337 -8.017 2.623 1.00 94.31 82 SER A CA 1
ATOM 642 C C . SER A 1 82 ? -13.896 -9.062 3.603 1.00 94.31 82 SER A C 1
ATOM 644 O O . SER A 1 82 ? -14.773 -9.836 3.220 1.00 94.31 82 SER A O 1
ATOM 646 N N . ARG A 1 83 ? -13.436 -9.088 4.862 1.00 94.75 83 ARG A N 1
ATOM 647 C CA . ARG A 1 83 ? -13.984 -9.937 5.936 1.00 94.75 83 ARG A CA 1
ATOM 648 C C . ARG A 1 83 ? -13.991 -9.218 7.287 1.00 94.75 83 ARG A C 1
ATOM 650 O O . ARG A 1 83 ? -13.352 -8.185 7.433 1.00 94.75 83 ARG A O 1
ATOM 657 N N . ALA A 1 84 ? -14.695 -9.764 8.276 1.00 94.19 84 ALA A N 1
ATOM 658 C CA . ALA A 1 84 ? -14.599 -9.282 9.654 1.00 94.19 84 ALA A CA 1
ATOM 659 C C . ALA A 1 84 ? -13.260 -9.708 10.305 1.00 94.19 84 ALA A C 1
ATOM 661 O O . ALA A 1 84 ? -12.716 -10.759 9.929 1.00 94.19 84 ALA A O 1
ATOM 662 N N . PRO A 1 85 ? -12.727 -8.914 11.255 1.00 94.62 85 PRO A N 1
ATOM 663 C CA . PRO A 1 85 ? -11.579 -9.321 12.062 1.00 94.62 85 PRO A CA 1
ATOM 664 C C . PRO A 1 85 ? -11.947 -10.494 12.981 1.00 94.62 85 PRO A C 1
ATOM 666 O O . PRO A 1 85 ? -13.108 -10.658 13.368 1.00 94.62 85 PRO A O 1
ATOM 669 N N . THR A 1 86 ? -10.961 -11.330 13.295 1.00 94.00 86 THR A N 1
ATOM 670 C CA . THR A 1 86 ? -11.078 -12.374 14.326 1.00 94.00 86 THR A CA 1
ATOM 671 C C . THR A 1 86 ? -10.658 -11.822 15.688 1.00 94.00 86 THR A C 1
ATOM 673 O O . THR A 1 86 ? -10.133 -10.727 15.763 1.00 94.00 86 THR A O 1
ATOM 676 N N . ALA A 1 87 ? -10.851 -12.559 16.786 1.00 90.94 87 ALA A N 1
ATOM 677 C CA . ALA A 1 87 ? -10.466 -12.066 18.117 1.00 90.94 87 ALA A CA 1
ATOM 678 C C . ALA A 1 87 ? -8.947 -11.837 18.301 1.00 90.94 87 ALA A C 1
ATOM 680 O O . ALA A 1 87 ? -8.549 -11.159 19.242 1.00 90.94 87 ALA A O 1
ATOM 681 N N . ALA A 1 88 ? -8.108 -12.430 17.444 1.00 92.94 88 ALA A N 1
ATOM 682 C CA . ALA A 1 88 ? -6.655 -12.257 17.463 1.00 92.94 88 ALA A CA 1
ATOM 683 C C . ALA A 1 88 ? -6.167 -11.069 16.606 1.00 92.94 88 ALA A C 1
ATOM 685 O O . ALA A 1 88 ? -4.968 -10.796 16.590 1.00 92.94 88 ALA A O 1
ATOM 686 N N . GLU A 1 89 ? -7.068 -10.416 15.866 1.00 81.75 89 GLU A N 1
ATOM 687 C CA . GLU A 1 89 ? -6.795 -9.345 14.896 1.00 81.75 89 GLU A CA 1
ATOM 688 C C . GLU A 1 89 ? -7.542 -8.064 15.263 1.00 81.75 89 GLU A C 1
ATOM 690 O O . GLU A 1 89 ? -6.941 -6.984 15.080 1.00 81.75 89 GLU A O 1
#

Secondary structure (DSSP, 8-state):
--PPP---BTTB--HHHHHTTPPPSSS--SSPPP---HHHHHHHHH-HHHHHHHHHHHHHHHHHS-SSHHHHHHHHHHHHHSSPPPTT-

Foldseek 3Di:
DDDDDDDDDQPDDDPLCVLVVNDHSPDDDPDGDDDDDVSNVVCCVPPPVNVVVVVVLVVVLVVPQDDDPVSSVQVSCCVVPVDGDDPVD